Protein AF-A0A1A7XSK9-F1 (afdb_monomer)

Sequence (74 aa):
MPELINVTEFISETNEDYKAPTTSSFTTRMSHCRNTVTALEEVLDQDRSVLSKIKKSVKAINTSGLAHVENEDQ

Mean predicted aligned error: 5.23 Å

Radius of gyration: 24.26 Å; Cα contacts (8 Å, |Δi|>4): 24; chains: 1; bounding box: 51×32×64 Å

InterPro domains:
  IPR043593 Arf-GAP with SH3 domain, ANK repeat and PH domain-containing protein [PTHR45854] (1-74)

Foldseek 3Di:
DQQADDPVRVVVLVVVCVVCVVPRPVVVCVSNVVVHVVVVVVVVVVVVVVVVVVVVVVVVVVVVVVVVVVVVVD

Structure (mmCIF, N/CA/C/O backbone):
data_AF-A0A1A7XSK9-F1
#
_entry.id   AF-A0A1A7XSK9-F1
#
loop_
_atom_site.group_PDB
_atom_site.id
_atom_site.type_symbol
_atom_site.label_atom_id
_atom_site.label_alt_id
_atom_site.label_comp_id
_atom_site.label_asym_id
_atom_site.label_entity_id
_atom_site.label_seq_id
_atom_site.pdbx_PDB_ins_code
_atom_site.Cartn_x
_atom_site.Cartn_y
_atom_site.Cartn_z
_atom_site.occupancy
_atom_site.B_iso_or_equiv
_atom_site.auth_seq_id
_atom_site.auth_comp_id
_atom_site.auth_asym_id
_atom_site.auth_atom_id
_atom_site.pdbx_PDB_model_num
ATOM 1 N N . MET A 1 1 ? -3.485 -17.483 5.648 1.00 61.19 1 MET A N 1
ATOM 2 C CA . MET A 1 1 ? -3.778 -16.208 4.961 1.00 61.19 1 MET A CA 1
ATOM 3 C C . MET A 1 1 ? -3.849 -15.149 6.050 1.00 61.19 1 MET A C 1
ATOM 5 O O . MET A 1 1 ? -4.524 -15.438 7.032 1.00 61.19 1 MET A O 1
ATOM 9 N N . PRO A 1 2 ? -3.086 -14.042 5.987 1.00 76.25 2 PRO A N 1
ATOM 10 C CA . PRO A 1 2 ? -3.158 -13.016 7.025 1.00 76.25 2 PRO A CA 1
ATOM 11 C C . PRO A 1 2 ? -4.587 -12.482 7.091 1.00 76.25 2 PRO A C 1
ATOM 13 O O . PRO A 1 2 ? -5.218 -12.276 6.055 1.00 76.25 2 PRO A O 1
ATOM 16 N N . GLU A 1 3 ? -5.113 -12.314 8.298 1.00 88.44 3 GLU A N 1
ATOM 17 C CA . GLU A 1 3 ? -6.440 -11.736 8.455 1.00 88.44 3 GLU A CA 1
ATOM 18 C C . GLU A 1 3 ? -6.352 -10.226 8.207 1.00 88.44 3 GLU A C 1
ATOM 20 O O . GLU A 1 3 ? -5.516 -9.544 8.808 1.00 88.44 3 GLU A O 1
ATOM 25 N N . LEU A 1 4 ? -7.187 -9.733 7.292 1.00 93.56 4 LEU A N 1
ATOM 26 C CA . LEU A 1 4 ? -7.244 -8.341 6.845 1.00 93.56 4 LEU A CA 1
ATOM 27 C C . LEU A 1 4 ? -8.607 -7.742 7.206 1.00 93.56 4 LEU A C 1
ATOM 29 O O . LEU A 1 4 ? -9.547 -8.474 7.515 1.00 93.56 4 LEU A O 1
ATOM 33 N N . ILE A 1 5 ? -8.703 -6.418 7.157 1.00 95.25 5 ILE A N 1
ATOM 34 C CA . ILE A 1 5 ? -9.946 -5.672 7.348 1.00 95.25 5 ILE A CA 1
ATOM 35 C C . ILE A 1 5 ? -10.131 -4.726 6.166 1.00 95.25 5 ILE A C 1
ATOM 37 O O . ILE A 1 5 ? -9.194 -4.041 5.754 1.00 95.25 5 ILE A O 1
ATOM 41 N N . ASN A 1 6 ? -11.326 -4.696 5.584 1.00 94.88 6 ASN A N 1
ATOM 42 C CA . ASN A 1 6 ? -11.624 -3.725 4.532 1.00 94.88 6 ASN A CA 1
ATOM 43 C C . ASN A 1 6 ? -12.098 -2.384 5.123 1.00 94.88 6 ASN A C 1
ATOM 45 O O . ASN A 1 6 ? -12.397 -2.265 6.310 1.00 94.88 6 ASN A O 1
ATOM 49 N N . VAL A 1 7 ? -12.173 -1.348 4.283 1.00 94.19 7 VAL A N 1
ATOM 50 C CA . VAL A 1 7 ? -12.540 0.010 4.725 1.00 94.19 7 VAL A CA 1
ATOM 51 C C . VAL A 1 7 ? -13.937 0.051 5.350 1.00 94.19 7 VAL A C 1
ATOM 53 O O . VAL A 1 7 ? -14.136 0.724 6.356 1.00 94.19 7 VAL A O 1
ATOM 56 N N . THR A 1 8 ? -14.903 -0.673 4.784 1.00 95.81 8 THR A N 1
ATOM 57 C CA . THR A 1 8 ? -16.280 -0.700 5.294 1.00 95.81 8 THR A CA 1
ATOM 58 C C . THR A 1 8 ? -16.354 -1.355 6.671 1.00 95.81 8 THR A C 1
ATOM 60 O O . THR A 1 8 ? -17.006 -0.814 7.560 1.00 95.81 8 THR A O 1
ATOM 63 N N . GLU A 1 9 ? -15.650 -2.469 6.870 1.00 93.94 9 GLU A N 1
ATOM 64 C CA . GLU A 1 9 ? -15.543 -3.153 8.164 1.00 93.94 9 GLU A CA 1
ATOM 65 C C . GLU A 1 9 ? -14.884 -2.259 9.216 1.00 93.94 9 GLU A C 1
ATOM 67 O O . GLU A 1 9 ? -15.428 -2.086 10.303 1.00 93.94 9 GLU A O 1
ATOM 72 N N . PHE A 1 10 ? -13.765 -1.615 8.872 1.00 94.44 10 PHE A N 1
ATOM 73 C CA . PHE A 1 10 ? -13.080 -0.688 9.772 1.00 94.44 10 PHE A CA 1
ATOM 74 C C . PHE A 1 10 ? -13.979 0.488 10.185 1.00 94.44 10 PHE A C 1
ATOM 76 O O . PHE A 1 10 ? -14.032 0.858 11.360 1.00 94.44 10 PHE A O 1
ATOM 83 N N . ILE A 1 11 ? -14.717 1.072 9.235 1.00 94.88 11 ILE A N 1
ATOM 84 C CA . ILE A 1 11 ? -15.668 2.154 9.523 1.00 94.88 11 ILE A CA 1
ATOM 85 C C . ILE A 1 11 ? -16.795 1.657 10.434 1.00 94.88 11 ILE A C 1
ATOM 87 O O . ILE A 1 11 ? -17.171 2.373 11.358 1.00 94.88 11 ILE A O 1
ATOM 91 N N . SER A 1 12 ? -17.331 0.456 10.199 1.00 93.12 12 SER A N 1
ATOM 92 C CA . SER A 1 12 ? -18.388 -0.109 11.047 1.00 93.12 12 SER A CA 1
ATOM 93 C C . SER A 1 12 ? -17.907 -0.270 12.483 1.00 93.12 12 SER A C 1
ATOM 95 O O . SER A 1 12 ? -18.542 0.242 13.401 1.00 93.12 12 SER A O 1
ATOM 97 N N . GLU A 1 13 ? -16.745 -0.893 12.673 1.00 91.75 13 GLU A N 1
ATOM 98 C CA . GLU A 1 13 ? -16.201 -1.136 14.007 1.00 91.75 13 GLU A CA 1
ATOM 99 C C . GLU A 1 13 ? -15.869 0.150 14.749 1.00 91.75 13 GLU A C 1
ATOM 101 O O . GLU A 1 13 ? -16.240 0.304 15.906 1.00 91.75 13 GLU A O 1
ATOM 106 N N . THR A 1 14 ? -15.226 1.112 14.084 1.00 91.81 14 THR A N 1
ATOM 107 C CA . THR A 1 14 ? -14.925 2.410 14.706 1.00 91.81 14 THR A CA 1
ATOM 108 C C . THR A 1 14 ? -16.192 3.195 15.055 1.00 91.81 14 THR A C 1
ATOM 110 O O . THR A 1 14 ? -16.222 3.906 16.060 1.00 91.81 14 THR A O 1
ATOM 113 N N . ASN A 1 15 ? -17.258 3.064 14.259 1.00 93.44 15 ASN A N 1
ATOM 114 C CA . ASN A 1 15 ? -18.548 3.694 14.533 1.00 93.44 15 ASN A CA 1
ATOM 115 C C . ASN A 1 15 ? -19.263 3.051 15.729 1.00 93.44 15 ASN A C 1
ATOM 117 O O . ASN A 1 15 ? -19.817 3.764 16.568 1.00 93.44 15 ASN A O 1
ATOM 121 N N . GLU A 1 16 ? -19.252 1.721 15.807 1.00 92.62 16 GLU A N 1
ATOM 122 C CA . GLU A 1 16 ? -19.793 0.963 16.937 1.00 92.62 16 GLU A CA 1
ATOM 123 C C . GLU A 1 16 ? -19.043 1.291 18.228 1.00 92.62 16 GLU A C 1
ATOM 125 O O . GLU A 1 16 ? -19.676 1.633 19.228 1.00 92.62 16 GLU A O 1
ATOM 130 N N . ASP A 1 17 ? -17.712 1.312 18.181 1.00 92.00 17 ASP A N 1
ATOM 131 C CA . ASP A 1 17 ? -16.857 1.697 19.303 1.00 92.00 17 ASP A CA 1
ATOM 132 C C . ASP A 1 17 ? -17.141 3.118 19.795 1.00 92.00 17 ASP A C 1
ATOM 134 O O . ASP A 1 17 ? -17.226 3.366 20.998 1.00 92.00 17 ASP A O 1
ATOM 138 N N . TYR A 1 18 ? -17.337 4.059 18.870 1.00 91.81 18 TYR A N 1
ATOM 139 C CA . TYR A 1 18 ? -17.693 5.434 19.207 1.00 91.81 18 TYR A CA 1
ATOM 140 C C . TYR A 1 18 ? -19.061 5.531 19.902 1.00 91.81 18 TYR A C 1
ATOM 142 O O . TYR A 1 18 ? -19.228 6.307 20.844 1.00 91.81 18 TYR A O 1
ATO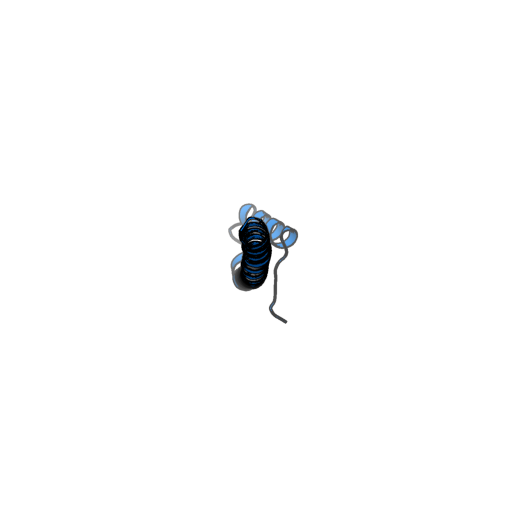M 150 N N . LYS A 1 19 ? -20.049 4.747 19.451 1.00 95.06 19 LYS A N 1
ATOM 151 C CA . LYS A 1 19 ? -21.410 4.742 20.014 1.00 95.06 19 LYS A CA 1
ATOM 152 C C . LYS A 1 19 ? -21.512 3.987 21.339 1.00 95.06 19 LYS A C 1
ATOM 154 O O . LYS A 1 19 ? -22.373 4.326 22.149 1.00 95.06 19 LYS A O 1
ATOM 159 N N . ALA A 1 20 ? -20.678 2.972 21.550 1.00 93.81 20 ALA A N 1
ATOM 160 C CA . ALA A 1 20 ? -20.729 2.085 22.708 1.00 93.81 20 ALA A CA 1
ATOM 161 C C . ALA A 1 20 ? -19.321 1.805 23.283 1.00 93.81 20 ALA A C 1
ATOM 163 O O . ALA A 1 20 ? -18.866 0.658 23.303 1.00 93.81 20 ALA A O 1
ATOM 164 N N . PRO A 1 21 ? -18.626 2.832 23.813 1.00 88.12 21 PRO A N 1
ATOM 165 C CA . PRO A 1 21 ? -17.216 2.725 24.204 1.00 88.12 21 PRO A CA 1
ATOM 166 C C . PRO A 1 21 ? -16.955 1.716 25.330 1.00 88.12 21 PRO A C 1
ATOM 168 O O . PRO A 1 21 ? -15.865 1.161 25.430 1.00 88.12 21 PRO A O 1
ATOM 171 N N . THR A 1 22 ? -17.944 1.443 26.182 1.00 92.19 22 THR A N 1
ATOM 172 C CA . THR A 1 22 ? -17.821 0.484 27.290 1.00 92.19 22 THR A CA 1
ATOM 173 C C . THR A 1 22 ? -17.920 -0.979 26.854 1.00 92.19 22 THR A C 1
ATOM 175 O O . THR A 1 22 ? -17.538 -1.857 27.624 1.00 92.19 22 THR A O 1
ATOM 178 N N . THR A 1 23 ? -18.407 -1.255 25.641 1.00 90.88 23 THR A N 1
ATOM 179 C CA . THR A 1 23 ? -18.515 -2.607 25.060 1.00 90.88 23 THR A CA 1
ATOM 180 C C . THR A 1 23 ? -17.650 -2.764 23.812 1.00 90.88 23 THR A C 1
ATOM 182 O O . THR A 1 23 ? -17.888 -3.664 23.008 1.00 90.88 23 THR A O 1
ATOM 185 N N . SER A 1 24 ? -16.667 -1.878 23.644 1.00 89.88 24 SER A N 1
ATOM 186 C CA . SER A 1 24 ? -15.728 -1.905 22.527 1.00 89.88 24 SER A CA 1
ATOM 187 C C . SER A 1 24 ? -15.064 -3.275 22.396 1.00 89.88 24 SER A C 1
ATOM 189 O O . SER A 1 24 ? -14.576 -3.856 23.370 1.00 89.88 24 SER A O 1
ATOM 191 N N . SER A 1 25 ? -15.023 -3.774 21.163 1.00 88.44 25 SER A N 1
ATOM 192 C CA . SER A 1 25 ? -14.266 -4.974 20.791 1.00 88.44 25 SER A CA 1
ATOM 193 C C . SER A 1 25 ? -13.158 -4.671 19.782 1.00 88.44 25 SER A C 1
ATOM 195 O O . SER A 1 25 ? -12.430 -5.576 19.373 1.00 88.44 25 SER A O 1
ATOM 197 N N . PHE A 1 26 ? -12.957 -3.397 19.436 1.00 88.81 26 PHE A N 1
ATOM 198 C CA . PHE A 1 26 ? -12.002 -2.946 18.423 1.00 88.81 26 PHE A CA 1
ATOM 199 C C . PHE A 1 26 ? -10.564 -3.417 18.664 1.00 88.81 26 PHE A C 1
ATOM 201 O O . PHE A 1 26 ? -9.826 -3.717 17.726 1.00 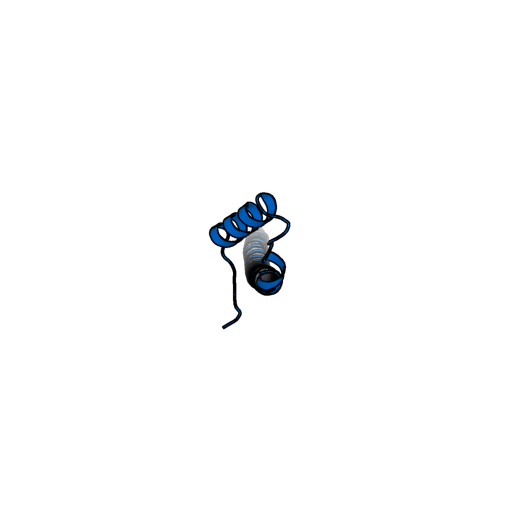88.81 26 PHE A O 1
ATOM 208 N N . THR A 1 27 ? -10.148 -3.570 19.926 1.00 89.38 27 THR A N 1
ATOM 209 C CA . THR A 1 27 ? -8.812 -4.096 20.263 1.00 89.38 27 THR A CA 1
ATOM 210 C C . THR A 1 27 ? -8.559 -5.493 19.688 1.00 89.38 27 THR A C 1
ATOM 212 O O . THR A 1 27 ? -7.420 -5.803 19.335 1.00 89.38 27 THR A O 1
ATOM 215 N N . THR A 1 28 ? -9.606 -6.305 19.512 1.00 91.44 28 THR A N 1
ATOM 216 C CA . THR A 1 28 ? -9.528 -7.647 18.907 1.00 91.44 28 THR A CA 1
ATOM 217 C C . THR A 1 28 ? -9.251 -7.608 17.403 1.00 91.44 28 THR A C 1
ATOM 219 O O . THR A 1 28 ? -8.767 -8.585 16.836 1.00 91.44 28 THR A O 1
ATOM 222 N N . ARG A 1 29 ? -9.498 -6.460 16.767 1.00 92.44 29 ARG A N 1
ATOM 223 C CA . ARG A 1 29 ? -9.398 -6.237 15.319 1.00 92.44 29 ARG A CA 1
ATOM 224 C C . ARG A 1 29 ? -8.181 -5.403 14.932 1.00 92.44 29 ARG A C 1
ATOM 226 O O . ARG A 1 29 ? -7.803 -5.312 13.767 1.00 92.44 29 ARG A O 1
ATOM 233 N N . MET A 1 30 ? -7.457 -4.894 15.928 1.00 91.62 30 MET A N 1
ATOM 234 C CA . MET A 1 30 ? -6.211 -4.154 15.734 1.00 91.62 30 MET A CA 1
ATOM 235 C C . MET A 1 30 ? -5.122 -4.943 14.996 1.00 91.62 30 MET A C 1
ATOM 237 O O . MET A 1 30 ? -4.310 -4.336 14.296 1.00 91.62 30 MET A O 1
ATOM 241 N N . SER A 1 31 ? -5.059 -6.273 15.137 1.00 94.31 31 SER A N 1
ATOM 242 C CA . SER A 1 31 ? -4.141 -7.094 14.333 1.00 94.31 31 SER A CA 1
ATOM 243 C C . SER A 1 31 ? -4.493 -7.053 12.851 1.00 94.31 31 SER A C 1
ATOM 245 O O . SER A 1 31 ? -3.594 -6.882 12.034 1.00 94.31 31 SER A O 1
ATOM 247 N N . HIS A 1 32 ? -5.779 -7.132 12.506 1.00 95.19 32 HIS A N 1
ATOM 248 C CA . HIS A 1 32 ? -6.271 -7.034 11.131 1.00 95.19 32 HIS A CA 1
ATOM 249 C C . HIS A 1 32 ? -5.941 -5.677 10.519 1.00 95.19 32 HIS A C 1
ATOM 251 O O . HIS A 1 32 ? -5.467 -5.615 9.384 1.00 95.19 32 HIS A O 1
ATOM 257 N N . CYS A 1 33 ? -6.112 -4.598 11.289 1.00 95.12 33 CYS A N 1
ATOM 258 C CA . CYS A 1 33 ? -5.730 -3.247 10.878 1.00 95.12 33 CYS A CA 1
ATOM 259 C C . CYS A 1 33 ? -4.236 -3.171 10.541 1.00 95.12 33 CYS A C 1
ATOM 261 O O . CYS A 1 33 ? -3.875 -2.735 9.449 1.00 95.12 33 CYS A O 1
ATOM 263 N N . ARG A 1 34 ? -3.363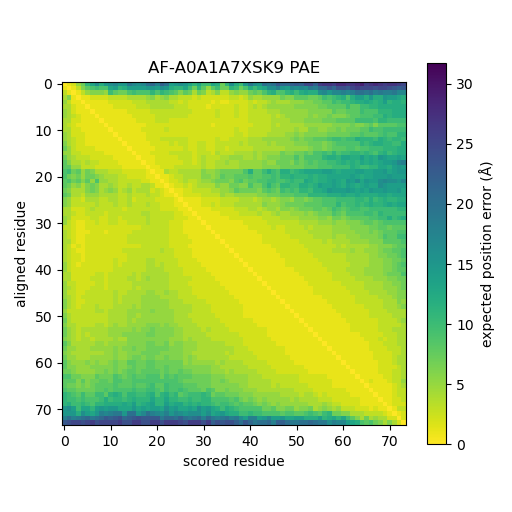 -3.644 11.445 1.00 95.62 34 ARG A N 1
ATOM 264 C CA . ARG A 1 34 ? -1.907 -3.648 11.215 1.00 95.62 34 ARG A CA 1
ATOM 265 C C . ARG A 1 34 ? -1.526 -4.484 9.997 1.00 95.62 34 ARG A C 1
ATOM 267 O O . ARG A 1 34 ? -0.793 -3.994 9.151 1.00 95.62 34 ARG A O 1
ATOM 274 N N . ASN A 1 35 ? -2.068 -5.695 9.878 1.00 96.50 35 ASN A N 1
ATOM 275 C CA . ASN A 1 35 ? -1.804 -6.573 8.738 1.00 96.50 35 ASN A CA 1
ATOM 276 C C . ASN A 1 35 ? -2.218 -5.923 7.411 1.00 96.50 35 ASN A C 1
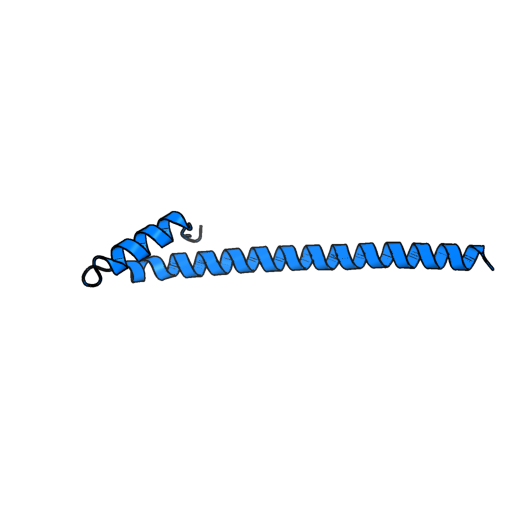ATOM 278 O O . ASN A 1 35 ? -1.503 -6.037 6.421 1.00 96.50 35 ASN A O 1
ATOM 282 N N . THR A 1 36 ? -3.359 -5.227 7.394 1.00 96.56 36 THR A N 1
ATOM 283 C CA . THR A 1 36 ? -3.854 -4.520 6.205 1.00 96.56 36 THR A CA 1
ATOM 284 C C . THR A 1 36 ? -2.928 -3.379 5.813 1.00 96.56 36 THR A C 1
ATOM 286 O O . THR A 1 36 ? -2.580 -3.263 4.642 1.00 96.56 36 THR A O 1
ATOM 289 N N . VAL A 1 37 ? -2.479 -2.575 6.780 1.00 96.31 37 VAL A N 1
ATOM 290 C CA . VAL A 1 37 ? -1.504 -1.504 6.528 1.00 96.31 37 VAL A CA 1
ATOM 291 C C . VAL A 1 37 ? -0.199 -2.081 5.984 1.00 96.31 37 VAL A C 1
ATOM 293 O O . VAL A 1 37 ? 0.247 -1.637 4.934 1.00 96.31 37 VAL A O 1
ATOM 296 N N . THR A 1 38 ? 0.357 -3.117 6.618 1.00 96.88 38 THR A N 1
ATOM 297 C CA . THR A 1 38 ? 1.592 -3.765 6.152 1.00 96.88 38 THR A CA 1
ATOM 298 C C . THR A 1 38 ? 1.456 -4.301 4.726 1.00 96.88 38 THR A C 1
ATOM 300 O O . THR A 1 38 ? 2.315 -4.035 3.893 1.00 96.88 38 THR A O 1
ATOM 303 N N . ALA A 1 39 ? 0.358 -4.989 4.403 1.00 96.38 39 ALA A N 1
ATOM 304 C CA . ALA A 1 39 ? 0.130 -5.498 3.051 1.00 96.38 39 ALA A CA 1
ATOM 305 C C . ALA A 1 39 ? 0.032 -4.368 2.008 1.00 96.38 39 ALA A C 1
ATOM 307 O O . ALA A 1 39 ? 0.548 -4.498 0.899 1.00 96.38 39 ALA A O 1
ATOM 308 N N . LEU A 1 40 ? -0.607 -3.244 2.354 1.00 96.75 40 LEU A N 1
ATOM 309 C CA . LEU A 1 40 ? -0.664 -2.068 1.482 1.00 96.75 40 LEU A CA 1
ATOM 310 C C . LEU A 1 40 ? 0.718 -1.429 1.299 1.00 96.75 40 LEU A C 1
ATOM 312 O O . LEU A 1 40 ? 1.071 -1.060 0.181 1.00 96.75 40 LEU A O 1
ATOM 316 N N . GLU A 1 41 ? 1.507 -1.316 2.367 1.00 97.88 41 GLU A N 1
ATOM 317 C CA . GLU A 1 41 ? 2.875 -0.789 2.320 1.00 97.88 41 GLU A CA 1
ATOM 318 C C . GLU A 1 41 ? 3.783 -1.639 1.421 1.00 97.88 41 GLU A C 1
ATOM 320 O O . GLU A 1 41 ? 4.510 -1.085 0.595 1.00 97.88 41 GLU A O 1
ATOM 325 N N . GLU A 1 42 ? 3.702 -2.968 1.517 1.00 97.69 42 GLU A N 1
ATOM 326 C CA . GLU A 1 42 ? 4.462 -3.898 0.670 1.00 97.69 42 GLU A CA 1
ATOM 327 C C . GLU A 1 42 ? 4.127 -3.729 -0.820 1.00 97.69 42 GLU A C 1
ATOM 329 O O . GLU A 1 42 ? 5.026 -3.656 -1.662 1.00 97.69 42 GLU A O 1
ATOM 334 N N . VAL A 1 43 ? 2.837 -3.617 -1.158 1.00 97.69 43 VAL A N 1
ATOM 335 C CA . VAL A 1 43 ? 2.393 -3.393 -2.544 1.00 97.69 43 VAL A CA 1
ATOM 336 C C . VAL A 1 43 ? 2.871 -2.034 -3.059 1.00 97.69 43 VAL A C 1
ATOM 338 O O . VAL A 1 43 ? 3.390 -1.944 -4.172 1.00 97.69 43 VAL A O 1
ATOM 341 N N . LEU A 1 44 ? 2.762 -0.980 -2.246 1.00 98.50 44 LEU A N 1
ATOM 342 C CA . LEU A 1 44 ? 3.217 0.359 -2.622 1.00 98.50 44 LEU A CA 1
ATOM 343 C C . LEU A 1 44 ? 4.733 0.422 -2.843 1.00 98.50 44 LEU A C 1
ATOM 345 O O . LEU A 1 44 ? 5.188 1.097 -3.772 1.00 98.50 44 LEU A O 1
ATOM 349 N N . ASP A 1 45 ? 5.530 -0.274 -2.029 1.00 98.50 45 ASP A N 1
ATOM 350 C CA . ASP A 1 45 ? 6.979 -0.338 -2.237 1.00 98.50 45 ASP A CA 1
ATOM 351 C C . ASP A 1 45 ? 7.334 -1.104 -3.521 1.00 98.50 45 ASP A C 1
ATOM 353 O O . ASP A 1 45 ? 8.187 -0.671 -4.308 1.00 98.50 45 ASP A O 1
ATOM 357 N N . GLN A 1 46 ? 6.610 -2.190 -3.802 1.00 98.44 46 GLN A N 1
ATOM 358 C CA . GLN A 1 46 ? 6.758 -2.941 -5.042 1.00 98.44 46 GLN A CA 1
ATOM 359 C C . GLN A 1 46 ? 6.441 -2.074 -6.273 1.00 98.44 46 GLN A C 1
ATOM 361 O O . GLN A 1 46 ? 7.246 -2.019 -7.212 1.00 98.44 46 GLN A O 1
ATOM 366 N N . ASP A 1 47 ? 5.330 -1.337 -6.260 1.00 98.56 47 ASP A N 1
ATOM 367 C CA . ASP A 1 47 ? 4.955 -0.412 -7.335 1.00 98.56 47 ASP A CA 1
ATOM 368 C C . ASP A 1 47 ? 5.998 0.693 -7.511 1.00 98.56 47 ASP A C 1
ATOM 370 O O . ASP A 1 47 ? 6.440 0.990 -8.628 1.00 98.56 47 ASP A O 1
ATOM 374 N N . ARG A 1 48 ? 6.485 1.264 -6.406 1.00 98.62 48 ARG A N 1
ATOM 375 C CA . ARG A 1 48 ? 7.556 2.265 -6.420 1.00 98.62 48 ARG A CA 1
ATOM 376 C C . ARG A 1 48 ? 8.832 1.727 -7.070 1.00 98.62 48 ARG A C 1
ATOM 378 O O . ARG A 1 48 ? 9.480 2.445 -7.843 1.00 98.62 48 ARG A O 1
ATOM 385 N N . SER A 1 49 ? 9.200 0.479 -6.791 1.00 98.50 49 SER A N 1
ATOM 386 C CA . SER A 1 49 ? 10.347 -0.195 -7.410 1.00 98.50 49 SER A CA 1
ATOM 387 C C . SER A 1 49 ? 10.171 -0.337 -8.925 1.00 98.50 49 SER A C 1
ATOM 389 O O . SER A 1 49 ? 11.084 -0.007 -9.691 1.00 98.50 49 SER A O 1
ATOM 391 N N . VAL A 1 50 ? 8.982 -0.747 -9.379 1.00 98.62 50 VAL A N 1
ATOM 392 C CA . VAL A 1 50 ? 8.641 -0.848 -10.808 1.00 98.62 50 VAL A CA 1
ATOM 393 C C . VAL A 1 50 ? 8.709 0.521 -11.487 1.00 98.62 50 VAL A C 1
ATOM 395 O O . VAL A 1 50 ? 9.397 0.670 -12.500 1.00 98.62 50 VAL A O 1
ATOM 398 N N . LEU A 1 51 ? 8.096 1.550 -10.901 1.00 98.75 51 LEU A N 1
ATOM 399 C CA . LEU A 1 51 ? 8.127 2.919 -11.425 1.00 98.75 51 LEU A CA 1
ATOM 400 C C . LEU A 1 51 ? 9.556 3.473 -11.524 1.00 98.75 51 LEU A C 1
ATOM 402 O O . LEU A 1 51 ? 9.910 4.126 -12.507 1.00 98.75 51 LEU A O 1
ATOM 406 N N . SER A 1 52 ? 10.413 3.178 -10.543 1.00 98.69 52 SER A N 1
ATOM 407 C CA . SER A 1 52 ? 11.830 3.560 -10.568 1.00 98.69 52 SER A CA 1
ATOM 408 C C . SER A 1 52 ? 12.580 2.918 -11.740 1.00 98.69 52 SER A C 1
ATOM 410 O O . SER A 1 52 ? 13.370 3.590 -12.412 1.00 98.69 52 SER A O 1
ATOM 412 N N . LYS A 1 53 ? 12.308 1.640 -12.036 1.00 98.69 53 LYS A N 1
ATOM 413 C CA . LYS A 1 53 ? 12.884 0.940 -13.195 1.00 98.69 53 LYS A CA 1
ATOM 414 C C . LYS A 1 53 ? 12.407 1.557 -14.508 1.00 98.69 53 LYS A C 1
ATOM 416 O O . LYS A 1 53 ? 13.246 1.901 -15.334 1.00 98.69 53 LYS A O 1
ATOM 421 N N . ILE A 1 54 ? 11.103 1.800 -14.656 1.00 98.75 54 ILE A N 1
ATOM 422 C CA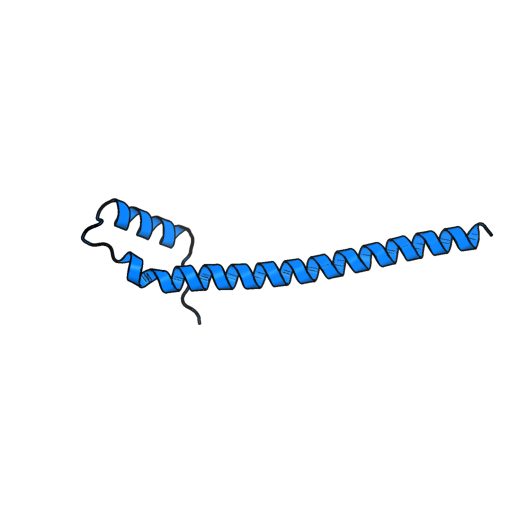 . ILE A 1 54 ? 10.528 2.452 -15.846 1.00 98.75 54 ILE A CA 1
ATOM 423 C C . ILE A 1 54 ? 11.177 3.819 -16.076 1.00 98.75 54 ILE A C 1
ATOM 425 O O . ILE A 1 54 ? 11.648 4.108 -17.175 1.00 98.75 54 ILE A O 1
ATOM 429 N N . LYS A 1 55 ? 11.294 4.640 -15.026 1.00 98.69 55 LYS A N 1
ATOM 430 C CA . LYS A 1 55 ? 11.956 5.950 -15.099 1.00 98.69 55 LYS A CA 1
ATOM 431 C C . LYS A 1 55 ? 13.397 5.843 -15.604 1.00 98.69 55 LYS A C 1
ATOM 433 O O . LYS A 1 55 ? 13.817 6.674 -16.408 1.00 98.69 55 LYS A O 1
ATOM 438 N N . LYS A 1 56 ? 14.166 4.855 -15.132 1.00 98.69 56 LYS A N 1
ATOM 439 C CA . LYS A 1 56 ? 15.544 4.619 -15.600 1.00 98.69 56 LYS A CA 1
ATOM 440 C C . LYS A 1 56 ? 15.571 4.211 -17.073 1.00 98.69 56 LYS A C 1
ATOM 442 O O . LYS A 1 56 ? 16.365 4.773 -17.820 1.00 98.69 56 LYS A O 1
ATOM 447 N N . SER A 1 57 ? 14.690 3.305 -17.493 1.00 98.69 57 SER A N 1
ATOM 448 C CA . SER A 1 57 ? 14.585 2.869 -18.891 1.00 98.69 57 SER A CA 1
ATOM 449 C C . SER A 1 57 ? 14.235 4.022 -19.832 1.00 98.69 57 SER A C 1
ATOM 451 O O . SER A 1 57 ? 14.908 4.204 -20.840 1.00 98.69 57 SER A O 1
ATOM 453 N N . VAL A 1 58 ? 13.255 4.858 -19.477 1.00 98.75 58 VAL A N 1
ATOM 454 C CA . VAL A 1 58 ? 12.876 6.038 -20.277 1.00 98.75 58 VAL A CA 1
ATOM 455 C C . VAL A 1 58 ? 14.036 7.025 -20.397 1.00 98.75 58 VAL A C 1
ATOM 457 O O . VAL A 1 58 ? 14.313 7.520 -21.487 1.00 98.75 58 VAL A O 1
ATOM 460 N N . LYS A 1 59 ? 14.761 7.282 -19.300 1.00 98.56 59 LYS A N 1
ATOM 461 C CA . LYS A 1 59 ? 15.962 8.126 -19.344 1.00 98.56 59 LYS A CA 1
ATOM 462 C C . LYS A 1 59 ? 17.024 7.560 -20.281 1.00 98.56 59 LYS A C 1
ATOM 464 O O . LYS A 1 59 ? 17.569 8.317 -21.072 1.00 98.56 59 LYS A O 1
ATOM 469 N N . ALA A 1 60 ? 17.295 6.257 -20.207 1.00 98.56 60 ALA A N 1
ATOM 470 C CA . ALA A 1 60 ? 18.278 5.609 -21.070 1.00 98.56 60 ALA A CA 1
ATOM 471 C C . ALA A 1 60 ? 17.897 5.715 -22.554 1.00 98.56 60 ALA A C 1
ATOM 473 O O . ALA A 1 60 ? 18.753 6.045 -23.369 1.00 98.56 60 ALA A O 1
ATOM 474 N N . ILE A 1 61 ? 16.617 5.517 -22.892 1.00 98.44 61 ILE A N 1
ATOM 475 C CA . ILE A 1 61 ? 16.104 5.696 -24.260 1.00 98.44 61 ILE A CA 1
ATOM 476 C C . ILE A 1 61 ? 16.329 7.134 -24.730 1.00 98.44 61 ILE A C 1
ATOM 478 O O . ILE A 1 61 ? 16.890 7.346 -25.800 1.00 98.44 61 ILE A O 1
ATOM 482 N N . ASN A 1 62 ? 15.944 8.122 -23.918 1.00 98.19 62 ASN A N 1
ATOM 483 C CA . ASN A 1 62 ? 16.112 9.531 -24.270 1.00 98.19 62 ASN A CA 1
ATOM 484 C C . ASN 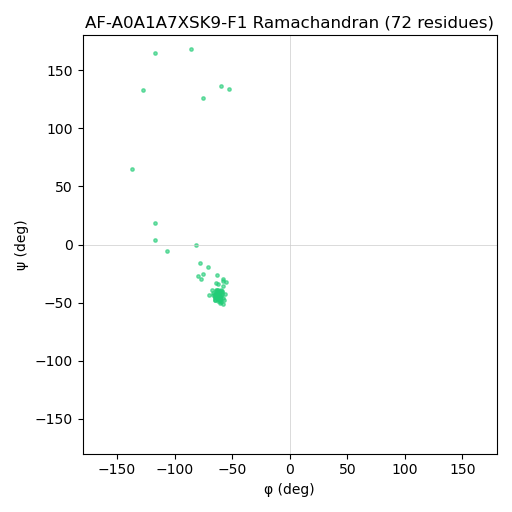A 1 62 ? 17.590 9.904 -24.466 1.00 98.19 62 ASN A C 1
ATOM 486 O O . ASN A 1 62 ? 17.943 10.524 -25.461 1.00 98.19 62 ASN A O 1
ATOM 490 N N . THR A 1 63 ? 18.464 9.495 -23.543 1.00 98.06 63 THR A N 1
ATOM 491 C CA . THR A 1 63 ? 19.910 9.735 -23.653 1.00 98.06 63 THR A CA 1
ATOM 492 C C . THR A 1 63 ? 20.504 9.055 -24.883 1.00 98.06 63 THR A C 1
ATOM 494 O O . THR A 1 63 ? 21.301 9.672 -25.579 1.00 98.06 63 THR A O 1
ATOM 497 N N . SER A 1 64 ? 20.099 7.818 -25.185 1.00 97.31 64 SER A N 1
ATOM 498 C CA . SER A 1 64 ? 20.541 7.118 -26.395 1.00 97.31 64 SER A CA 1
ATOM 499 C C . SER A 1 64 ? 20.090 7.834 -27.667 1.00 97.31 64 SER A C 1
ATOM 501 O O . SER A 1 64 ? 20.852 7.885 -28.625 1.00 97.31 64 SER A O 1
ATOM 503 N N . GLY A 1 65 ? 18.869 8.376 -27.683 1.00 97.31 65 GLY A N 1
ATOM 504 C CA . GLY A 1 65 ? 18.352 9.151 -28.810 1.00 97.31 65 GLY A CA 1
ATOM 505 C C . GLY A 1 65 ? 19.135 10.444 -29.031 1.00 97.31 65 GLY A C 1
ATOM 506 O O . GLY A 1 65 ? 19.536 10.721 -30.154 1.00 97.31 65 GLY A O 1
ATOM 507 N N . LEU A 1 66 ? 19.420 11.194 -27.962 1.00 96.56 66 LEU A N 1
ATOM 508 C CA . LEU A 1 66 ? 20.238 12.410 -28.045 1.00 96.56 66 LEU A CA 1
ATOM 509 C C . LEU A 1 66 ? 21.654 12.112 -28.548 1.00 96.56 66 LEU A C 1
ATOM 511 O O . LEU A 1 66 ? 22.115 12.764 -29.475 1.00 96.56 66 LEU A O 1
ATOM 515 N N . ALA A 1 67 ? 22.304 11.084 -27.996 1.00 96.25 67 ALA A N 1
ATOM 516 C CA . ALA A 1 67 ? 23.642 10.682 -28.426 1.00 96.25 67 ALA A CA 1
ATOM 517 C C . ALA A 1 67 ? 23.680 10.237 -29.898 1.00 96.25 67 ALA A C 1
ATOM 519 O O . ALA A 1 67 ? 24.676 10.443 -30.580 1.00 96.25 67 ALA A O 1
ATOM 520 N N . HIS A 1 68 ? 22.610 9.611 -30.398 1.00 95.69 68 HIS A N 1
ATOM 521 C CA . HIS A 1 68 ? 22.513 9.255 -31.812 1.00 95.69 68 HIS A CA 1
ATOM 522 C C . HIS A 1 68 ? 22.471 10.499 -32.706 1.00 95.69 68 HIS A C 1
ATOM 524 O O . HIS A 1 68 ? 23.255 10.561 -33.644 1.00 95.69 68 HIS A O 1
ATOM 530 N N . VAL A 1 69 ? 21.631 11.486 -32.375 1.00 95.81 69 VAL A N 1
ATOM 531 C CA . VAL A 1 69 ? 21.524 12.752 -33.125 1.00 95.81 69 VAL A CA 1
ATOM 532 C C . VAL A 1 69 ? 22.849 13.520 -33.109 1.00 95.81 69 VAL A C 1
ATOM 534 O O . VAL A 1 69 ? 23.324 13.931 -34.160 1.00 95.81 69 VAL A O 1
ATOM 537 N N . GLU A 1 70 ? 23.494 13.643 -31.944 1.00 94.38 70 GLU A N 1
ATOM 538 C CA . GLU A 1 70 ? 24.797 14.318 -31.818 1.00 94.38 70 GLU A CA 1
ATOM 539 C C . GLU A 1 70 ? 25.884 13.684 -32.701 1.00 94.38 70 GLU A C 1
ATOM 541 O O . GLU A 1 70 ? 26.727 14.398 -33.236 1.00 94.38 70 GLU A O 1
ATOM 546 N N . ASN A 1 71 ? 25.861 12.357 -32.867 1.00 91.81 71 ASN A N 1
ATOM 547 C CA . ASN A 1 71 ? 26.810 11.651 -33.729 1.00 91.81 71 ASN A CA 1
ATOM 548 C C . ASN A 1 71 ? 26.506 11.813 -35.229 1.00 91.81 71 ASN A C 1
ATOM 550 O O . ASN A 1 71 ? 27.416 11.636 -36.032 1.00 91.81 71 ASN A O 1
ATOM 554 N N . GLU A 1 72 ? 25.254 12.072 -35.623 1.00 90.00 72 GLU A N 1
ATOM 555 C CA . GLU A 1 72 ? 24.885 12.301 -37.032 1.00 90.00 72 GLU A CA 1
ATOM 556 C C . GLU A 1 72 ? 25.207 13.728 -37.503 1.00 90.00 72 GLU A C 1
ATOM 558 O O . GLU A 1 72 ? 25.456 13.936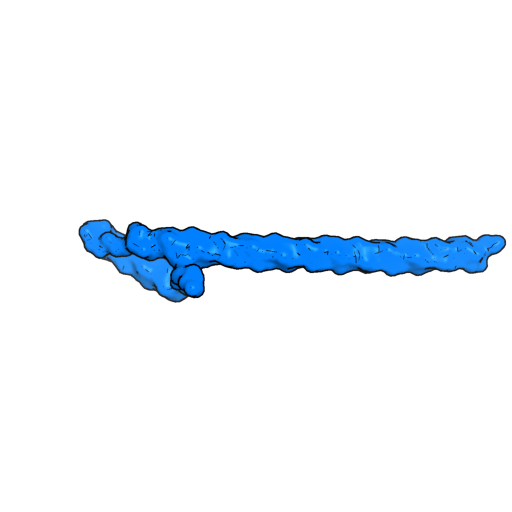 -38.689 1.00 90.00 72 GLU A O 1
ATOM 563 N N . ASP A 1 73 ? 25.232 14.694 -36.582 1.00 81.00 73 ASP A N 1
ATOM 564 C CA . ASP A 1 73 ? 25.551 16.101 -36.857 1.00 81.00 73 ASP A CA 1
ATOM 565 C C . ASP A 1 73 ? 27.071 16.394 -36.942 1.00 81.00 73 ASP A C 1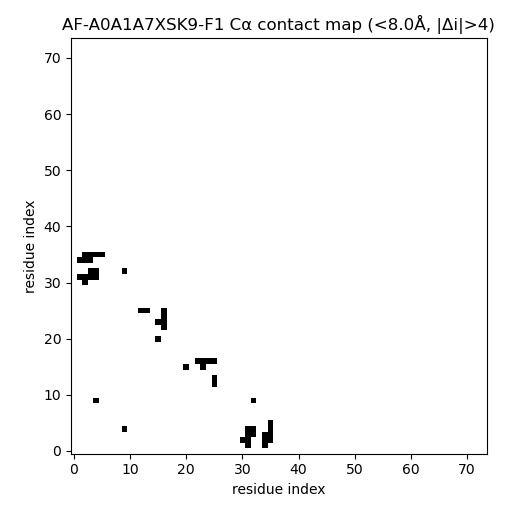
ATOM 567 O O . ASP A 1 73 ? 27.463 17.547 -37.159 1.00 81.00 73 ASP A O 1
ATOM 571 N N . GLN A 1 74 ? 27.933 15.382 -36.762 1.00 65.06 74 GLN A N 1
ATOM 572 C CA . GLN A 1 74 ? 29.402 15.491 -36.739 1.00 65.06 74 GLN A CA 1
ATOM 573 C C . GLN A 1 74 ? 30.063 14.975 -38.026 1.00 65.06 74 GLN A C 1
ATOM 575 O O . GLN A 1 74 ? 31.012 15.649 -38.495 1.00 65.06 74 GLN A O 1
#

Secondary structure (DSSP, 8-state):
------HHHHHHHHHHHHH-GGG--GGGTHHHHHHHHHHHHHHHHHHHHHHHHHHHHHHHHHHHHHHHHHHH--

Organism: NCBI:txid60296

pLDDT: mean 93.88, std 6.56, range [61.19, 98.75]

Solvent-accessible surface area (backbone atoms only — not comparable to full-atom values): 4238 Å² total; per-residue (Å²): 128,85,62,64,58,55,73,69,58,52,51,50,49,55,49,50,30,70,77,38,64,94,73,52,60,59,78,79,46,48,61,20,51,52,47,34,50,52,55,52,52,55,52,51,52,52,52,50,53,51,52,52,50,52,55,51,53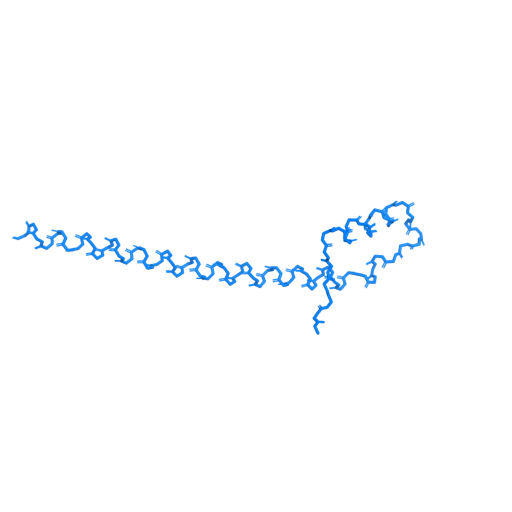,55,49,51,51,52,52,52,52,52,55,50,53,59,62,72,79,108